Protein AF-K3YAF6-F1 (afdb_monomer_lite)

Sequence (164 aa):
MRQIWPTPATSTSVELHSVDRKKKRKVSEWAAFHQAYIDDWEDFHDNVDDNNELHTSSEYRQYQTWYQGATRHRLRAAWTEDDYADIHSSDDEDTVYDQSTRAGRQVEAGPILDRMGRTLQSSVRDIEHFRPRVTDPEMRSFLDRLSNRFRRAAARCGCRTATM

pLDDT: mean 71.47, std 14.65, range [27.44, 94.5]

Structure (mmCIF, N/CA/C/O backbone):
data_AF-K3YAF6-F1
#
_entry.id   AF-K3YAF6-F1
#
loop_
_atom_site.group_PDB
_atom_site.id
_atom_site.type_symbol
_atom_site.label_atom_id
_atom_site.label_alt_id
_atom_site.label_comp_id
_atom_site.label_asym_id
_atom_site.label_entity_id
_atom_site.label_seq_id
_atom_site.pdbx_PDB_ins_code
_atom_site.Cartn_x
_atom_site.Cartn_y
_atom_site.Cartn_z
_atom_site.occupancy
_atom_site.B_iso_or_equiv
_atom_site.auth_seq_id
_atom_site.auth_comp_id
_atom_site.auth_asym_id
_atom_site.auth_atom_id
_atom_site.pdbx_PDB_model_num
ATOM 1 N N . MET A 1 1 ? -20.923 -7.735 -5.131 1.00 49.31 1 MET A N 1
ATOM 2 C CA . MET A 1 1 ? -21.362 -6.516 -4.436 1.00 49.31 1 MET A CA 1
ATOM 3 C C . MET A 1 1 ? -20.251 -5.490 -4.543 1.00 49.31 1 MET A C 1
ATOM 5 O O . MET A 1 1 ? -19.118 -5.806 -4.228 1.00 49.31 1 MET A O 1
ATOM 9 N N . ARG A 1 2 ? -20.540 -4.258 -4.990 1.00 55.69 2 ARG A N 1
ATOM 10 C CA . ARG A 1 2 ? -19.514 -3.201 -5.030 1.00 55.69 2 ARG A CA 1
ATOM 11 C C . ARG A 1 2 ? -19.128 -2.822 -3.600 1.00 55.69 2 ARG A C 1
ATOM 13 O O . ARG A 1 2 ? -19.935 -2.201 -2.912 1.00 55.69 2 ARG A O 1
ATOM 20 N N . GLN A 1 3 ? -17.912 -3.160 -3.180 1.00 56.59 3 GLN A N 1
ATOM 21 C CA . GLN A 1 3 ? -17.372 -2.708 -1.899 1.00 56.59 3 GLN A CA 1
ATOM 22 C C . GLN A 1 3 ? -17.329 -1.170 -1.864 1.00 56.59 3 GLN A C 1
ATOM 24 O O . GLN A 1 3 ? -16.758 -0.531 -2.752 1.00 56.59 3 GLN A O 1
ATOM 29 N N . ILE A 1 4 ? -17.990 -0.574 -0.869 1.00 64.00 4 ILE A N 1
ATOM 30 C CA . ILE A 1 4 ? -18.102 0.880 -0.711 1.00 64.00 4 ILE A CA 1
ATOM 31 C C . ILE A 1 4 ? -16.860 1.386 0.032 1.00 64.00 4 ILE A C 1
ATOM 33 O O . ILE A 1 4 ? -16.494 0.844 1.073 1.00 64.00 4 ILE A O 1
ATOM 37 N N . TRP A 1 5 ? -16.223 2.431 -0.504 1.00 59.84 5 TRP A N 1
ATOM 38 C CA . TRP A 1 5 ? -15.025 3.052 0.068 1.00 59.84 5 TRP A CA 1
ATOM 39 C C . TRP A 1 5 ? -15.284 4.531 0.415 1.00 59.84 5 TRP A C 1
ATOM 41 O O . TRP A 1 5 ? -15.793 5.255 -0.444 1.00 59.84 5 TRP A O 1
ATOM 51 N N . PRO A 1 6 ? -14.896 5.023 1.611 1.00 62.41 6 PRO A N 1
ATOM 52 C CA . PRO A 1 6 ? -14.364 4.256 2.737 1.00 62.41 6 PRO A CA 1
ATOM 53 C C . PRO A 1 6 ? -15.420 3.291 3.283 1.00 62.41 6 PRO A C 1
ATOM 55 O O . PRO A 1 6 ? -16.615 3.584 3.228 1.00 62.41 6 PRO A O 1
ATOM 58 N N . THR A 1 7 ? -14.980 2.151 3.810 1.00 61.03 7 THR A N 1
ATOM 59 C CA . THR A 1 7 ? -15.876 1.257 4.542 1.00 61.03 7 THR A CA 1
ATOM 60 C C . THR A 1 7 ? -16.522 2.050 5.681 1.00 61.03 7 THR A C 1
ATOM 62 O O . THR A 1 7 ? -15.817 2.819 6.348 1.00 61.03 7 THR A O 1
ATOM 65 N N . PRO A 1 8 ? -17.841 1.913 5.906 1.00 69.19 8 PRO A N 1
ATOM 66 C CA . PRO A 1 8 ? -18.478 2.476 7.087 1.00 69.19 8 PRO A CA 1
ATOM 67 C C . PRO A 1 8 ? -17.683 2.078 8.331 1.00 69.19 8 PRO A C 1
ATOM 69 O O . PRO A 1 8 ? -17.214 0.945 8.434 1.00 69.19 8 PRO A O 1
ATOM 72 N N . ALA A 1 9 ? -17.478 3.023 9.246 1.00 62.06 9 ALA A N 1
ATOM 73 C CA . ALA A 1 9 ? -16.747 2.744 10.469 1.00 62.06 9 ALA A CA 1
ATOM 74 C C . ALA A 1 9 ? -17.574 1.785 11.332 1.00 62.06 9 ALA A C 1
ATOM 76 O O . ALA A 1 9 ? -18.532 2.202 11.981 1.00 62.06 9 ALA A O 1
ATOM 77 N N . THR A 1 10 ? -17.209 0.508 11.331 1.00 65.12 10 THR A N 1
ATOM 78 C CA . THR A 1 10 ? -17.752 -0.458 12.281 1.00 65.12 10 THR A CA 1
ATOM 79 C C . THR A 1 10 ? -17.092 -0.211 13.631 1.00 65.12 10 THR A C 1
ATOM 81 O O . THR A 1 10 ? -15.863 -0.131 13.722 1.00 65.12 10 THR A O 1
ATOM 84 N N . SER A 1 11 ? -17.896 -0.053 14.683 1.00 69.06 11 SER A N 1
ATOM 85 C CA . SER A 1 11 ? -17.371 0.032 16.045 1.00 69.06 11 SER A CA 1
ATOM 86 C C . SER A 1 11 ? -16.589 -1.243 16.347 1.00 69.06 11 SER A C 1
ATOM 88 O O . SER A 1 11 ? -17.146 -2.334 16.348 1.00 69.06 11 SER A O 1
ATOM 90 N N . THR A 1 12 ? -15.289 -1.123 16.609 1.00 70.31 12 THR A N 1
ATOM 91 C CA . THR A 1 12 ? -14.462 -2.264 17.034 1.00 70.31 12 THR A CA 1
ATOM 92 C C . THR A 1 12 ? -14.542 -2.490 18.543 1.00 70.31 12 THR A C 1
ATOM 94 O O . THR A 1 12 ? -13.698 -3.187 19.105 1.00 70.31 12 THR A O 1
ATOM 97 N N . SER A 1 13 ? -15.464 -1.799 19.225 1.00 74.62 13 SER A N 1
ATOM 98 C CA . SER A 1 13 ? -15.607 -1.790 20.684 1.00 74.62 13 SER A CA 1
ATOM 99 C C . SER A 1 13 ? -14.296 -1.480 21.418 1.00 74.62 13 SER A C 1
ATOM 101 O O . SER A 1 13 ? -14.101 -1.876 22.565 1.00 74.62 13 SER A O 1
ATOM 103 N N . VAL A 1 14 ? -13.388 -0.725 20.776 1.00 78.44 14 VAL A N 1
ATOM 104 C CA . VAL A 1 14 ? -12.048 -0.423 21.313 1.00 78.44 14 VAL A CA 1
ATOM 105 C C . VAL A 1 14 ? -12.118 0.302 22.660 1.00 78.44 14 VAL A C 1
ATOM 107 O O . VAL A 1 14 ? -11.232 0.165 23.501 1.00 78.44 14 VAL A O 1
ATOM 110 N N . GLU A 1 15 ? -13.207 1.031 22.899 1.00 79.81 15 GLU A N 1
ATOM 111 C CA . GLU A 1 15 ? -13.476 1.732 24.150 1.00 79.81 15 GLU A CA 1
ATOM 112 C C . GLU A 1 15 ? -13.579 0.780 25.354 1.00 79.81 15 GLU A C 1
ATOM 114 O O . GLU A 1 15 ? -13.205 1.181 26.461 1.00 79.81 15 GLU A O 1
ATOM 119 N N . LEU A 1 16 ? -13.962 -0.494 25.161 1.00 83.06 16 LEU A N 1
ATOM 120 C CA . LEU A 1 16 ? -13.957 -1.520 26.216 1.00 83.06 16 LEU A CA 1
ATOM 121 C C . LEU A 1 16 ? -12.565 -1.726 26.816 1.00 83.06 16 LEU A C 1
ATOM 123 O O . LEU A 1 16 ? -12.448 -1.927 28.025 1.00 83.06 16 LEU A O 1
ATOM 127 N N . HIS A 1 17 ? -11.497 -1.599 26.021 1.00 79.44 17 HIS A N 1
ATOM 128 C CA . HIS A 1 17 ? -10.124 -1.715 26.528 1.00 79.44 17 HIS A CA 1
ATOM 129 C C . HIS A 1 17 ? -9.768 -0.613 27.532 1.00 79.44 17 HIS A C 1
ATOM 131 O O . HIS A 1 17 ? -8.820 -0.759 28.304 1.00 79.44 17 HIS A O 1
ATOM 137 N N . SER A 1 18 ? -10.526 0.486 27.545 1.00 82.69 18 SER A N 1
ATOM 138 C CA . SER A 1 18 ? -10.343 1.588 28.490 1.00 82.69 18 SER A CA 1
ATOM 139 C C . SER A 1 18 ? -11.192 1.452 29.765 1.00 82.69 18 SER A C 1
ATOM 141 O O . SER A 1 18 ? -11.021 2.234 30.709 1.00 82.69 18 SER A O 1
ATOM 143 N N . VAL A 1 19 ? -12.098 0.466 29.832 1.00 87.75 19 VAL A N 1
ATOM 144 C CA . VAL A 1 19 ? -12.998 0.259 30.972 1.00 87.75 19 VAL A CA 1
ATOM 145 C C . VAL A 1 19 ? -12.249 -0.401 32.129 1.00 87.75 19 VAL A C 1
ATOM 147 O O . VAL A 1 19 ? -11.921 -1.582 32.114 1.00 87.75 19 VAL A O 1
ATOM 150 N N . ASP A 1 20 ? -12.026 0.373 33.190 1.00 85.38 20 ASP A N 1
ATOM 151 C CA . ASP A 1 20 ? -11.401 -0.095 34.428 1.00 85.38 20 ASP A CA 1
ATOM 152 C C . ASP A 1 20 ? -12.404 -0.041 35.589 1.00 85.38 20 ASP A C 1
ATOM 154 O O . ASP A 1 20 ? -12.851 1.036 36.008 1.00 85.38 20 ASP A O 1
ATOM 158 N N . ARG A 1 21 ? -12.712 -1.213 36.160 1.00 83.81 21 ARG A N 1
ATOM 159 C CA . ARG A 1 21 ? -13.613 -1.362 37.314 1.00 83.81 21 ARG A CA 1
ATOM 160 C C . ARG A 1 21 ? -13.188 -0.519 38.518 1.00 83.81 21 ARG A C 1
ATOM 162 O O . ARG A 1 21 ? -14.041 0.028 39.212 1.00 83.81 21 ARG A O 1
ATOM 169 N N . LYS A 1 22 ? -11.882 -0.358 38.758 1.00 84.38 22 LYS A N 1
ATOM 170 C CA . LYS A 1 22 ? -11.357 0.433 39.886 1.00 84.38 22 LYS A CA 1
ATOM 171 C C . LYS A 1 22 ? -11.577 1.932 39.689 1.00 8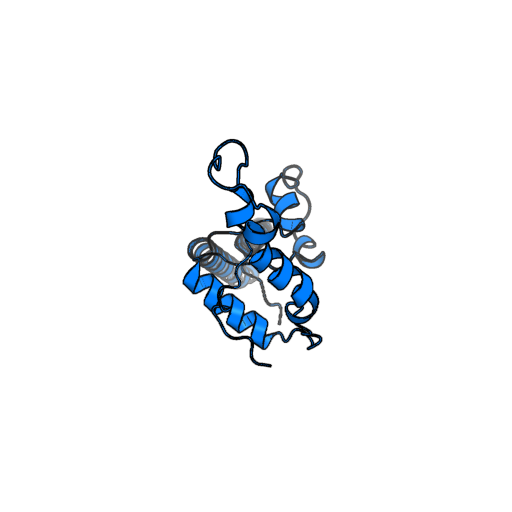4.38 22 LYS A C 1
ATOM 173 O O . LYS A 1 22 ? -11.741 2.655 40.677 1.00 84.38 22 LYS A O 1
ATOM 178 N N . LYS A 1 23 ? -11.585 2.392 38.433 1.00 86.62 23 LYS A N 1
ATOM 179 C CA . LYS A 1 23 ? -11.816 3.796 38.056 1.00 86.62 23 LYS A CA 1
ATOM 180 C C . LYS A 1 23 ? -13.306 4.118 37.919 1.00 86.62 23 LYS A C 1
ATOM 182 O O . LYS A 1 23 ? -13.718 5.238 38.210 1.00 86.62 23 LYS A O 1
ATOM 187 N N . LYS A 1 24 ? -14.140 3.143 37.551 1.00 83.94 24 LYS A N 1
ATOM 188 C CA . LYS A 1 24 ? -15.594 3.293 37.352 1.00 83.94 24 LYS A CA 1
ATOM 189 C C . LYS A 1 24 ? -16.399 2.864 38.587 1.00 83.94 24 LYS A C 1
ATOM 191 O O . LYS A 1 24 ? -17.319 2.061 38.507 1.00 83.94 24 LYS A O 1
ATOM 196 N N . ARG A 1 25 ? -16.097 3.470 39.742 1.00 83.75 25 ARG A N 1
ATOM 197 C CA . ARG A 1 25 ? -16.705 3.129 41.050 1.00 83.75 25 ARG A CA 1
ATOM 198 C C . ARG A 1 25 ? -18.221 3.350 41.156 1.00 83.75 25 ARG A C 1
ATOM 200 O O . ARG A 1 25 ? -18.830 2.849 42.089 1.00 83.75 25 ARG A O 1
ATOM 207 N N . LYS A 1 26 ? -18.817 4.124 40.242 1.00 88.94 26 LYS A N 1
ATOM 208 C CA . LYS A 1 26 ? -20.265 4.404 40.212 1.00 88.94 26 LYS A CA 1
ATOM 209 C C . LYS A 1 26 ? -21.079 3.334 39.474 1.00 88.94 26 LYS A C 1
ATOM 211 O O . LYS A 1 26 ? -22.300 3.391 39.511 1.00 88.94 26 LYS A O 1
ATOM 216 N N . VAL A 1 27 ? -20.421 2.396 38.793 1.00 86.06 27 VAL A N 1
ATOM 217 C CA . VAL A 1 27 ? -21.093 1.290 38.107 1.00 86.06 27 VAL A CA 1
ATOM 218 C C . VAL A 1 27 ? -21.251 0.143 39.101 1.00 86.06 27 VAL A C 1
ATOM 220 O O . VAL A 1 27 ? -20.271 -0.505 39.470 1.00 86.06 27 VAL A O 1
ATOM 223 N N . SER A 1 28 ? -22.481 -0.073 39.561 1.00 85.12 28 SER A N 1
ATOM 224 C CA . SER A 1 28 ? -22.851 -1.216 40.402 1.00 85.12 28 SER A CA 1
ATOM 225 C C . SER A 1 28 ? -23.314 -2.403 39.557 1.00 85.12 28 SER A C 1
ATOM 227 O O . SER A 1 28 ? -22.867 -3.525 39.775 1.00 85.12 28 SER A O 1
ATOM 229 N N . GLU A 1 29 ? -24.131 -2.134 38.537 1.00 91.31 29 GLU A N 1
ATOM 230 C CA . GLU A 1 29 ? -24.709 -3.141 37.643 1.00 91.31 29 GLU A CA 1
ATOM 231 C C . GLU A 1 29 ? -23.864 -3.304 36.378 1.00 91.31 29 GLU A C 1
ATOM 233 O O . GLU A 1 29 ? -24.090 -2.675 35.344 1.00 91.31 29 GLU A O 1
ATOM 238 N N . TRP A 1 30 ? -22.842 -4.154 36.474 1.00 89.19 30 TRP A N 1
ATOM 239 C CA . TRP A 1 30 ? -21.903 -4.400 35.376 1.00 89.19 30 TRP A CA 1
ATOM 240 C C . TRP A 1 30 ? -22.498 -5.187 34.211 1.00 89.19 30 TRP A C 1
ATOM 242 O O . TRP A 1 30 ? -21.992 -5.050 33.101 1.00 89.19 30 TRP A O 1
ATOM 252 N N . ALA A 1 31 ? -23.525 -6.002 34.460 1.00 88.56 31 ALA A N 1
ATOM 253 C CA . ALA A 1 31 ? -24.235 -6.717 33.404 1.00 88.56 31 ALA A CA 1
ATOM 254 C C . ALA A 1 31 ? -24.958 -5.712 32.499 1.00 88.56 31 ALA A C 1
ATOM 256 O O . ALA A 1 31 ? -24.641 -5.613 31.321 1.00 88.56 31 ALA A O 1
ATOM 257 N N . ALA A 1 32 ? -25.795 -4.852 33.090 1.00 91.00 32 ALA A N 1
ATOM 258 C CA . ALA A 1 32 ? -26.481 -3.786 32.364 1.00 91.00 32 ALA A CA 1
ATOM 259 C C . ALA A 1 32 ? -25.507 -2.808 31.680 1.00 91.00 32 ALA A C 1
ATOM 261 O O . ALA A 1 32 ? -25.752 -2.380 30.559 1.00 91.00 32 ALA A O 1
ATOM 262 N N . PHE A 1 33 ? -24.378 -2.481 32.325 1.00 91.25 33 PHE A N 1
ATOM 263 C CA . PHE A 1 33 ? -23.354 -1.609 31.736 1.00 91.25 33 PHE A CA 1
ATOM 264 C C . PHE A 1 33 ? -22.735 -2.182 30.453 1.00 91.25 33 PHE A C 1
ATOM 266 O O . PHE A 1 33 ? -22.390 -1.415 29.558 1.00 91.25 33 PHE A O 1
ATOM 273 N N . HIS A 1 34 ? -22.571 -3.505 30.370 1.00 91.81 34 HIS A N 1
ATOM 274 C CA . HIS A 1 34 ? -21.987 -4.159 29.200 1.00 91.81 34 HIS A CA 1
ATOM 275 C C . HIS A 1 34 ? -23.023 -4.720 28.225 1.00 91.81 34 HIS A C 1
ATOM 277 O O . HIS A 1 34 ? -22.614 -5.226 27.187 1.00 91.81 34 HIS A O 1
ATOM 283 N N . GLN A 1 35 ? -24.321 -4.625 28.530 1.00 90.81 35 GLN A N 1
ATOM 284 C CA . GLN A 1 35 ? -25.369 -5.316 27.779 1.00 90.81 35 GLN A CA 1
ATOM 285 C C . GLN A 1 35 ? -25.330 -4.983 26.287 1.00 90.81 35 GLN A C 1
ATOM 287 O O . GLN A 1 35 ? -25.279 -5.899 25.488 1.00 90.81 35 GLN A O 1
ATOM 292 N N . ALA A 1 36 ? -25.189 -3.708 25.918 1.00 86.06 36 ALA A N 1
ATOM 293 C CA . ALA A 1 36 ? -25.085 -3.313 24.511 1.00 86.06 36 ALA A CA 1
ATOM 294 C C . ALA A 1 36 ? -23.905 -3.980 23.771 1.00 86.06 36 ALA A C 1
ATOM 296 O O . ALA A 1 36 ? -24.033 -4.334 22.611 1.00 86.06 36 ALA A O 1
ATOM 297 N N . TYR A 1 37 ? -22.767 -4.201 24.440 1.00 85.69 37 TYR A N 1
ATOM 298 C CA . TYR A 1 37 ? -21.627 -4.902 23.834 1.00 85.69 37 TYR A CA 1
ATOM 299 C C . TYR A 1 37 ? -21.825 -6.419 23.772 1.00 85.69 37 TYR A C 1
ATOM 301 O O . TYR A 1 37 ? -21.198 -7.080 22.951 1.00 85.69 37 TYR A O 1
ATOM 309 N N . ILE A 1 38 ? -22.622 -6.970 24.692 1.00 87.06 38 ILE A N 1
ATOM 310 C CA . ILE A 1 38 ? -23.009 -8.382 24.685 1.00 87.06 38 ILE A CA 1
ATOM 311 C C . ILE A 1 38 ? -23.993 -8.614 23.542 1.00 87.06 38 ILE A C 1
ATOM 313 O O . ILE A 1 38 ? -23.775 -9.540 22.776 1.00 87.06 38 ILE A O 1
ATOM 317 N N . ASP A 1 39 ? -24.983 -7.738 23.380 1.00 86.75 39 ASP A N 1
ATOM 318 C CA . ASP A 1 39 ? -25.939 -7.768 22.272 1.00 86.75 39 ASP A CA 1
ATOM 319 C C . ASP A 1 39 ? -25.185 -7.674 20.926 1.00 86.75 39 ASP A C 1
ATOM 321 O O . ASP A 1 39 ? -25.314 -8.561 20.089 1.00 86.75 39 ASP A O 1
ATOM 325 N N . ASP A 1 40 ? -24.266 -6.706 20.777 1.00 80.19 40 ASP A N 1
ATOM 326 C CA . ASP A 1 40 ? -23.402 -6.580 19.586 1.00 80.19 40 ASP A CA 1
ATOM 327 C C . ASP A 1 40 ? -22.535 -7.837 19.323 1.00 80.19 40 ASP A C 1
ATOM 329 O O . ASP A 1 40 ? -22.195 -8.145 18.177 1.00 80.19 40 ASP A O 1
ATOM 333 N N . TRP A 1 41 ? -22.120 -8.547 20.381 1.00 81.81 41 TRP A N 1
ATOM 334 C CA . TRP A 1 41 ? -21.336 -9.784 20.282 1.00 81.81 41 TRP A CA 1
ATOM 335 C C . TRP A 1 41 ? -22.203 -10.998 19.939 1.00 81.81 41 TRP A C 1
ATOM 337 O O . TRP A 1 41 ? -21.762 -11.882 19.209 1.00 81.81 41 TRP A O 1
ATOM 347 N N . GLU A 1 42 ? -23.420 -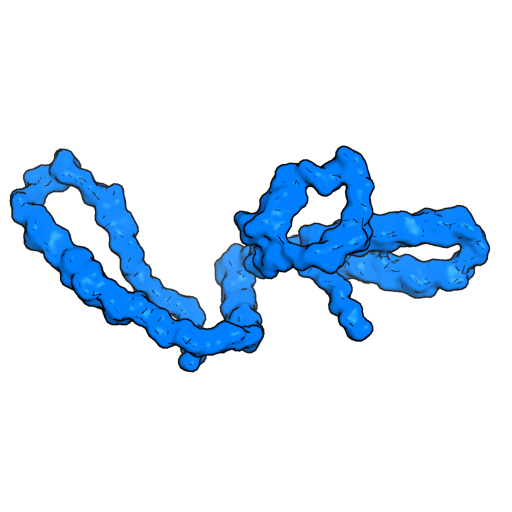11.076 20.464 1.00 83.88 42 GLU A N 1
ATOM 348 C CA . GLU A 1 42 ? -24.377 -12.130 20.121 1.00 83.88 42 GLU A CA 1
ATOM 349 C C . GLU A 1 42 ? -24.822 -11.996 18.657 1.00 83.88 42 GLU A C 1
ATOM 351 O O . GLU A 1 42 ? -24.884 -12.999 17.942 1.00 83.88 42 GLU A O 1
ATOM 356 N N . ASP A 1 43 ? -24.945 -10.759 18.174 1.00 77.75 43 ASP A N 1
ATOM 357 C CA . ASP A 1 43 ? -25.188 -10.418 16.770 1.00 77.75 43 ASP A CA 1
ATOM 358 C C . ASP A 1 43 ? -23.910 -10.507 15.903 1.00 77.75 43 ASP A C 1
ATOM 360 O O . ASP A 1 43 ? -23.916 -10.179 14.716 1.00 77.75 43 ASP A O 1
ATOM 364 N N . PHE A 1 44 ? -22.778 -10.987 16.443 1.00 68.31 44 PHE A N 1
ATOM 365 C CA . PHE A 1 44 ? -21.518 -11.096 15.694 1.00 68.31 44 PHE A CA 1
ATOM 366 C C . PHE A 1 44 ? -21.636 -11.987 14.452 1.00 68.31 44 PHE A C 1
ATOM 368 O O . PHE A 1 44 ? -20.936 -11.752 13.469 1.00 68.31 44 PHE A O 1
ATOM 375 N N . HIS A 1 45 ? -22.531 -12.978 14.464 1.00 61.03 45 HIS A N 1
ATOM 376 C CA . HIS A 1 45 ? -22.809 -13.795 13.283 1.00 61.03 45 HIS A CA 1
ATOM 377 C C . HIS A 1 45 ? -23.363 -12.975 12.106 1.00 61.03 45 HIS A C 1
ATOM 379 O O . HIS A 1 45 ? -23.050 -13.309 10.966 1.00 61.03 45 HIS A O 1
ATOM 385 N N . ASP A 1 46 ? -24.066 -11.869 12.372 1.00 60.31 46 ASP A N 1
ATOM 386 C CA . ASP A 1 46 ? -24.540 -10.918 11.358 1.00 60.31 46 ASP A CA 1
ATOM 387 C C . ASP A 1 46 ? -23.464 -9.879 10.976 1.00 60.31 46 ASP A C 1
ATOM 389 O O . ASP A 1 46 ? -23.565 -9.216 9.943 1.00 60.31 46 ASP A O 1
ATOM 393 N N . ASN A 1 47 ? -22.400 -9.755 11.781 1.00 56.66 47 ASN A N 1
ATOM 394 C CA . ASN A 1 47 ? -21.215 -8.941 11.486 1.00 56.66 47 ASN A CA 1
ATOM 395 C C . ASN A 1 47 ? -20.154 -9.686 10.658 1.00 56.66 47 ASN A C 1
ATOM 397 O O . ASN A 1 47 ? -19.125 -9.101 10.298 1.00 56.66 47 ASN A O 1
ATOM 401 N N . VAL A 1 48 ? -20.371 -10.969 10.356 1.00 54.88 48 VAL A N 1
ATOM 402 C CA . VAL A 1 48 ? -19.550 -11.694 9.389 1.00 54.88 48 VAL A CA 1
ATOM 403 C C . VAL A 1 48 ? -20.001 -11.259 8.001 1.00 54.88 48 VAL A C 1
ATOM 405 O O . VAL A 1 48 ? -21.081 -11.621 7.545 1.00 54.88 48 VAL A O 1
ATOM 408 N N . ASP A 1 49 ? -19.174 -10.458 7.327 1.00 56.25 49 ASP A N 1
ATOM 409 C CA . ASP A 1 49 ? -19.360 -10.201 5.902 1.00 56.25 49 ASP A CA 1
ATOM 410 C C . ASP A 1 49 ? -19.239 -11.549 5.181 1.00 56.25 49 ASP A C 1
ATOM 412 O O . ASP A 1 49 ? -18.140 -12.095 5.044 1.00 56.25 49 ASP A O 1
ATOM 416 N N . ASP A 1 50 ? -20.379 -12.100 4.758 1.00 52.06 50 ASP A N 1
ATOM 417 C CA . ASP A 1 50 ? -20.523 -13.359 4.016 1.00 52.06 50 ASP A CA 1
ATOM 418 C C . ASP A 1 50 ? -20.044 -13.169 2.560 1.00 52.06 50 ASP A C 1
ATOM 420 O O . ASP A 1 50 ? -20.646 -13.606 1.574 1.00 52.06 50 ASP A O 1
ATOM 424 N N . ASN A 1 51 ? -18.946 -12.429 2.407 1.00 55.16 51 ASN A N 1
ATOM 425 C CA . ASN A 1 51 ? -18.348 -12.059 1.146 1.00 55.16 51 ASN A CA 1
ATOM 426 C C . ASN A 1 51 ? -17.508 -13.224 0.636 1.00 55.16 51 ASN A C 1
ATOM 428 O O . ASN A 1 51 ? -16.278 -13.217 0.630 1.00 55.16 51 ASN A O 1
ATOM 432 N N . ASN A 1 52 ? -18.229 -14.250 0.203 1.00 52.00 52 ASN A N 1
ATOM 433 C CA . ASN A 1 52 ? -17.700 -15.386 -0.532 1.00 52.00 52 ASN A CA 1
ATOM 434 C C . ASN A 1 52 ? -17.499 -15.047 -2.021 1.00 52.00 52 ASN A C 1
ATOM 436 O O . ASN A 1 52 ? -17.249 -15.939 -2.838 1.00 52.00 52 ASN A O 1
ATOM 440 N N . GLU A 1 53 ? -17.654 -13.774 -2.410 1.00 55.19 53 GLU A N 1
ATOM 441 C CA . GLU A 1 53 ? -17.356 -13.352 -3.766 1.00 55.19 53 GLU A CA 1
ATOM 442 C C . GLU A 1 53 ? -15.851 -13.437 -4.010 1.00 55.19 53 GLU A C 1
ATOM 444 O O . GLU A 1 53 ? -15.012 -13.042 -3.198 1.00 55.19 53 GLU A O 1
ATOM 449 N N . LEU A 1 54 ? -15.500 -13.982 -5.172 1.00 49.31 54 LEU A N 1
ATOM 450 C CA . LEU A 1 54 ? -14.116 -14.067 -5.597 1.00 49.31 54 LEU A CA 1
ATOM 451 C C . LEU A 1 54 ? -13.529 -12.660 -5.653 1.00 49.31 54 LEU A C 1
ATOM 453 O O . LEU A 1 54 ? -14.007 -11.814 -6.405 1.00 49.31 54 LEU A O 1
ATOM 457 N N . HIS A 1 55 ? -12.455 -12.450 -4.899 1.00 55.84 55 HIS A N 1
ATOM 458 C CA . HIS A 1 55 ? -11.665 -11.231 -4.943 1.00 55.84 55 HIS A CA 1
ATOM 459 C C . HIS A 1 55 ? -11.357 -10.835 -6.396 1.00 55.84 55 HIS A C 1
ATOM 461 O O . HIS A 1 55 ? -10.561 -11.491 -7.076 1.00 55.84 55 HIS A O 1
ATOM 467 N N . THR A 1 56 ? -11.980 -9.762 -6.893 1.00 60.94 56 THR A N 1
ATOM 468 C CA . THR A 1 56 ? -11.742 -9.307 -8.264 1.00 60.94 56 THR A CA 1
ATOM 469 C C . THR A 1 56 ? -10.572 -8.329 -8.310 1.00 60.94 56 THR A C 1
ATOM 471 O O . THR A 1 56 ? -10.464 -7.388 -7.518 1.00 60.94 56 THR A O 1
ATOM 474 N N . SER A 1 57 ? -9.691 -8.485 -9.306 1.00 63.94 57 SER A N 1
ATOM 475 C CA . SER A 1 57 ? -8.565 -7.559 -9.494 1.00 63.94 57 SER A CA 1
ATOM 476 C C . SER A 1 57 ? -9.013 -6.104 -9.721 1.00 63.94 57 SER A C 1
ATOM 478 O O . SER A 1 57 ? -8.216 -5.189 -9.530 1.00 63.94 57 SER A O 1
ATOM 480 N N . SER A 1 58 ? -10.261 -5.860 -10.137 1.00 71.12 58 SER A N 1
ATOM 481 C CA . SER A 1 58 ? -10.830 -4.517 -10.311 1.00 71.12 58 SER A CA 1
ATOM 482 C C . SER A 1 58 ? -11.150 -3.813 -8.995 1.00 71.12 58 SER A C 1
ATOM 484 O O . SER A 1 58 ? -10.835 -2.632 -8.856 1.00 71.12 58 SER A O 1
ATOM 486 N N . GLU A 1 59 ? -11.748 -4.512 -8.031 1.00 68.06 59 GLU A N 1
ATOM 487 C CA . GLU A 1 59 ? -12.121 -3.931 -6.734 1.00 68.06 59 GLU A CA 1
ATOM 488 C C . GLU A 1 59 ? -10.882 -3.661 -5.886 1.00 68.06 59 GLU A C 1
ATOM 490 O O . GLU A 1 59 ? -10.745 -2.584 -5.305 1.00 68.06 59 GLU A O 1
ATOM 495 N N . TYR A 1 60 ? -9.905 -4.569 -5.942 1.00 68.50 60 TYR A N 1
ATOM 496 C CA . TYR A 1 60 ? -8.596 -4.364 -5.329 1.00 68.50 60 TYR A CA 1
ATOM 497 C C . TYR A 1 60 ? -7.875 -3.120 -5.858 1.00 68.50 60 TYR A C 1
ATOM 499 O O . TYR A 1 60 ? -7.289 -2.356 -5.091 1.00 68.50 60 TYR A O 1
ATOM 507 N N . ARG A 1 61 ? -7.936 -2.872 -7.173 1.00 71.50 61 ARG A N 1
ATOM 508 C CA . ARG A 1 61 ? -7.345 -1.667 -7.778 1.00 71.50 61 ARG A CA 1
ATOM 509 C C . ARG A 1 61 ? -8.042 -0.392 -7.304 1.00 71.50 61 ARG A C 1
ATOM 511 O O . ARG A 1 61 ? -7.354 0.581 -7.009 1.00 71.50 61 ARG A O 1
ATOM 518 N N . GLN A 1 62 ? -9.373 -0.396 -7.192 1.00 76.06 62 GLN A N 1
ATOM 519 C CA . GLN A 1 62 ? -10.125 0.752 -6.666 1.00 76.06 62 GLN A CA 1
ATOM 520 C C . GLN A 1 62 ? -9.771 1.034 -5.203 1.00 76.06 62 GLN A C 1
ATOM 522 O O . GLN A 1 62 ? -9.494 2.182 -4.849 1.00 76.06 62 GLN A O 1
ATOM 527 N N . TYR A 1 63 ? -9.686 -0.015 -4.383 1.00 73.12 63 TYR A N 1
ATOM 528 C CA . TYR A 1 63 ? -9.217 0.083 -3.005 1.00 73.12 63 TYR A CA 1
ATOM 529 C C . TYR A 1 63 ? -7.810 0.675 -2.920 1.00 73.12 63 TYR A C 1
ATOM 531 O O . TYR A 1 63 ? -7.582 1.610 -2.157 1.00 73.12 63 TYR A O 1
ATOM 539 N N . GLN A 1 64 ? -6.868 0.186 -3.734 1.00 70.69 64 GLN A N 1
ATOM 540 C CA . GLN A 1 64 ? -5.508 0.719 -3.759 1.00 70.69 64 GLN A CA 1
ATOM 541 C C . GLN A 1 64 ? -5.478 2.210 -4.113 1.00 70.69 64 GLN A C 1
ATOM 543 O O . GLN A 1 64 ? -4.736 2.957 -3.477 1.00 70.69 64 GLN A O 1
ATOM 548 N N . THR A 1 65 ? -6.276 2.662 -5.087 1.00 76.06 65 THR A N 1
ATOM 549 C CA . THR A 1 65 ? -6.363 4.088 -5.447 1.00 76.06 65 THR A CA 1
ATOM 550 C C . THR A 1 65 ? -6.869 4.935 -4.280 1.00 76.06 65 THR A C 1
ATOM 552 O O . THR A 1 65 ? -6.260 5.958 -3.959 1.00 76.06 65 THR A O 1
ATOM 555 N N . TRP A 1 66 ? -7.940 4.500 -3.610 1.00 82.38 66 TRP A N 1
ATOM 556 C CA . TRP A 1 66 ? -8.455 5.182 -2.423 1.00 82.38 66 TRP A CA 1
ATOM 557 C C . TRP A 1 66 ? -7.431 5.186 -1.277 1.00 82.38 66 TRP A C 1
ATOM 559 O O . TRP A 1 66 ? -7.117 6.248 -0.741 1.00 82.38 66 TRP A O 1
ATOM 569 N N . TYR A 1 67 ? -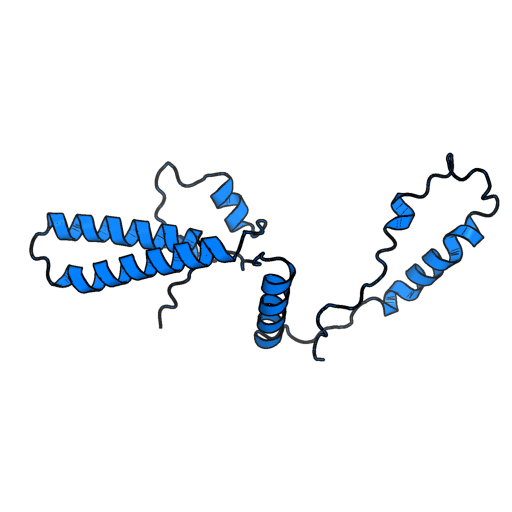6.860 4.025 -0.942 1.00 74.69 67 TYR A N 1
ATOM 570 C CA . TYR A 1 67 ? -5.916 3.853 0.164 1.00 74.69 67 TYR A CA 1
ATOM 571 C C . TYR A 1 67 ? -4.676 4.731 -0.016 1.00 74.69 67 TYR A C 1
ATOM 573 O O . TYR A 1 67 ? -4.265 5.424 0.917 1.00 74.69 67 TYR A O 1
ATOM 581 N N . GLN A 1 68 ? -4.120 4.767 -1.230 1.00 72.94 68 GLN A N 1
ATOM 582 C CA . GLN A 1 68 ? -2.990 5.631 -1.570 1.00 72.94 68 GLN A CA 1
ATOM 583 C C . GLN A 1 68 ? -3.340 7.114 -1.438 1.00 72.94 68 GLN A C 1
ATOM 585 O O . GLN A 1 68 ? -2.536 7.879 -0.908 1.00 72.94 68 GLN A O 1
ATOM 590 N N . GLY A 1 69 ? -4.530 7.531 -1.876 1.00 74.38 69 GLY A N 1
ATOM 591 C CA . GLY A 1 69 ? -4.980 8.917 -1.735 1.00 74.38 69 GLY A CA 1
ATOM 592 C C . GLY A 1 69 ? -5.182 9.331 -0.275 1.00 74.38 69 GLY A C 1
ATOM 593 O O . GLY A 1 69 ? -4.724 10.398 0.132 1.00 74.38 69 GLY A O 1
ATOM 594 N N . ALA A 1 70 ? -5.824 8.471 0.519 1.00 78.44 70 ALA A N 1
ATOM 595 C CA . ALA A 1 70 ? -6.184 8.750 1.906 1.00 78.44 70 ALA A CA 1
ATOM 596 C C . ALA A 1 70 ? -4.979 8.714 2.855 1.00 78.44 70 ALA A C 1
ATOM 598 O O . ALA A 1 70 ? -4.861 9.549 3.748 1.00 78.44 70 ALA A O 1
ATOM 599 N N . THR A 1 71 ? -4.071 7.756 2.661 1.00 73.69 71 THR A N 1
ATOM 600 C CA . THR A 1 71 ? -2.965 7.517 3.598 1.00 73.69 71 THR A CA 1
ATOM 601 C C . THR A 1 71 ? -1.623 8.011 3.079 1.00 73.69 71 THR A C 1
ATOM 603 O O . THR A 1 71 ? -0.699 8.158 3.870 1.00 73.69 71 THR A O 1
ATOM 606 N N . ARG A 1 72 ? -1.481 8.252 1.767 1.00 69.62 72 ARG A N 1
ATOM 607 C CA . ARG A 1 72 ? -0.184 8.408 1.073 1.00 69.62 72 ARG A CA 1
ATOM 608 C C . ARG A 1 72 ? 0.741 7.188 1.192 1.00 69.62 72 ARG A C 1
ATOM 610 O O . ARG A 1 72 ? 1.926 7.284 0.869 1.00 69.62 72 ARG A O 1
ATOM 617 N N . HIS A 1 73 ? 0.209 6.043 1.612 1.00 64.44 73 HIS A N 1
ATOM 618 C CA . HIS A 1 73 ? 0.927 4.779 1.711 1.00 64.44 73 HIS A CA 1
ATOM 619 C C . HIS A 1 73 ? 0.462 3.803 0.631 1.00 64.44 73 HIS A C 1
ATOM 621 O O . HIS A 1 73 ? -0.644 3.910 0.100 1.00 64.44 73 HIS A O 1
ATOM 627 N N . ARG A 1 74 ? 1.314 2.833 0.293 1.00 64.19 74 ARG A N 1
ATOM 628 C CA . ARG A 1 74 ? 0.989 1.779 -0.674 1.00 64.19 74 ARG A CA 1
ATOM 629 C C . ARG A 1 74 ? 1.099 0.410 -0.020 1.00 64.19 74 ARG A C 1
ATOM 631 O O . ARG A 1 74 ? 2.106 0.106 0.611 1.00 64.19 74 ARG A O 1
ATOM 638 N N . LEU A 1 75 ? 0.087 -0.425 -0.235 1.00 62.69 75 LEU A N 1
ATOM 639 C CA . LEU A 1 75 ? 0.169 -1.852 0.058 1.00 62.69 75 LEU A CA 1
ATOM 640 C C . LEU A 1 75 ? 0.960 -2.529 -1.062 1.00 62.69 75 LEU A C 1
ATOM 642 O O . LEU A 1 75 ? 0.615 -2.392 -2.239 1.00 62.69 75 LEU A O 1
ATOM 646 N N . ARG A 1 76 ? 2.042 -3.227 -0.714 1.00 60.19 76 ARG A N 1
ATOM 647 C CA . ARG A 1 76 ? 2.745 -4.098 -1.658 1.00 60.19 76 ARG A CA 1
ATOM 648 C C . ARG A 1 76 ? 2.144 -5.494 -1.617 1.00 60.19 76 ARG A C 1
ATOM 650 O O . ARG A 1 76 ? 1.849 -6.009 -0.545 1.00 60.19 76 ARG A O 1
ATOM 657 N N . ALA A 1 77 ? 2.017 -6.105 -2.791 1.00 56.97 77 ALA A N 1
ATOM 658 C CA . ALA A 1 77 ? 1.908 -7.553 -2.866 1.00 56.97 77 ALA A CA 1
ATOM 659 C C . ALA A 1 77 ? 3.217 -8.177 -2.356 1.00 56.97 77 ALA A C 1
ATOM 661 O O . ALA A 1 77 ? 4.286 -7.572 -2.504 1.00 56.97 77 ALA A O 1
ATOM 662 N N . ALA A 1 78 ? 3.122 -9.367 -1.761 1.00 53.97 78 ALA A N 1
ATOM 663 C CA . ALA A 1 78 ? 4.300 -10.159 -1.437 1.00 53.97 78 ALA A CA 1
ATOM 664 C C . ALA A 1 78 ? 5.135 -10.365 -2.706 1.00 53.97 78 ALA A C 1
ATOM 666 O O . ALA A 1 78 ? 4.585 -10.540 -3.797 1.00 53.97 78 ALA A O 1
ATOM 667 N N . TRP A 1 79 ? 6.452 -10.301 -2.557 1.00 51.72 79 TRP A N 1
ATOM 668 C CA . TRP A 1 79 ? 7.353 -10.631 -3.650 1.00 51.72 79 TRP A CA 1
ATOM 669 C C . TRP A 1 79 ? 7.286 -12.134 -3.913 1.00 51.72 79 TRP A C 1
ATOM 671 O O . TRP A 1 79 ? 7.281 -12.942 -2.984 1.00 51.72 79 TRP A O 1
ATOM 681 N N . THR A 1 80 ? 7.210 -12.488 -5.186 1.00 59.16 80 THR A N 1
ATOM 682 C CA . THR A 1 80 ? 7.275 -13.859 -5.688 1.00 59.16 80 THR A CA 1
ATOM 683 C C . THR A 1 80 ? 8.730 -14.304 -5.836 1.00 59.16 80 THR A C 1
ATOM 685 O O . THR A 1 80 ? 9.647 -13.486 -5.798 1.00 59.16 80 THR A O 1
ATOM 688 N N . GLU A 1 81 ? 8.963 -15.606 -5.989 1.00 58.78 81 GLU A N 1
ATOM 689 C CA . GLU A 1 81 ? 10.313 -16.156 -6.182 1.00 58.78 81 GLU A CA 1
ATOM 690 C C . GLU A 1 81 ? 10.991 -15.583 -7.442 1.00 58.78 81 GLU A C 1
ATOM 692 O O . GLU A 1 81 ? 12.171 -15.232 -7.407 1.00 58.78 81 GLU A O 1
ATOM 697 N N . ASP A 1 82 ? 10.208 -15.338 -8.498 1.00 59.94 82 ASP A N 1
ATOM 698 C CA . ASP A 1 82 ? 10.654 -14.672 -9.727 1.00 59.94 82 ASP A CA 1
ATOM 699 C C . ASP A 1 82 ? 11.144 -13.234 -9.478 1.00 59.94 82 ASP A C 1
ATOM 701 O O . ASP A 1 82 ? 12.098 -12.788 -10.113 1.00 59.94 82 ASP A O 1
ATOM 705 N N . ASP A 1 83 ? 10.557 -12.515 -8.510 1.00 56.94 83 ASP A N 1
ATOM 706 C CA . ASP A 1 83 ? 10.985 -11.153 -8.155 1.00 56.94 83 ASP A CA 1
ATOM 707 C C . ASP A 1 83 ? 12.393 -11.134 -7.512 1.00 56.94 83 ASP A C 1
ATOM 709 O O . ASP A 1 83 ? 13.050 -10.089 -7.483 1.00 56.94 83 ASP A O 1
ATOM 713 N N . TYR A 1 84 ? 12.879 -12.283 -7.021 1.00 53.81 84 TYR A N 1
ATOM 714 C CA . TYR A 1 84 ? 14.232 -12.453 -6.479 1.00 53.81 84 TYR A CA 1
ATOM 715 C C . TYR A 1 84 ? 15.196 -13.175 -7.427 1.00 53.81 84 TYR A C 1
ATOM 717 O O . TYR A 1 84 ? 16.402 -13.120 -7.187 1.00 53.81 84 TYR A O 1
ATOM 725 N N . ALA A 1 85 ? 14.715 -13.814 -8.498 1.00 62.22 85 ALA A N 1
ATOM 726 C CA . ALA A 1 85 ? 15.541 -14.645 -9.377 1.00 62.22 85 ALA A CA 1
ATOM 727 C C . ALA A 1 85 ? 16.729 -13.877 -9.996 1.00 62.22 85 ALA A C 1
ATOM 729 O O . ALA A 1 85 ? 17.845 -14.396 -10.065 1.00 62.22 85 ALA A O 1
ATOM 730 N N . ASP A 1 86 ? 16.519 -12.605 -10.352 1.00 55.34 86 ASP A N 1
ATOM 731 C CA . ASP A 1 86 ? 17.548 -11.719 -10.925 1.00 55.34 86 ASP A CA 1
ATOM 732 C C . ASP A 1 86 ? 18.409 -11.002 -9.861 1.00 55.34 86 ASP A C 1
ATOM 734 O O . ASP A 1 86 ? 19.415 -10.331 -10.154 1.00 55.34 86 ASP A O 1
ATOM 738 N N . ILE A 1 87 ? 18.035 -11.132 -8.587 1.00 55.31 87 ILE A N 1
ATOM 739 C CA . ILE A 1 87 ? 18.771 -10.599 -7.441 1.00 55.31 87 ILE A CA 1
ATOM 740 C C . ILE A 1 87 ? 19.716 -11.693 -6.945 1.00 55.31 87 ILE A C 1
ATOM 742 O O . ILE A 1 87 ? 19.546 -12.269 -5.876 1.00 55.31 87 ILE A O 1
ATOM 746 N N . HIS A 1 88 ? 20.731 -12.011 -7.753 1.00 52.00 88 HIS A N 1
ATOM 747 C CA . HIS A 1 88 ? 21.812 -12.883 -7.299 1.00 52.00 88 HIS A CA 1
ATOM 748 C C . HIS A 1 88 ? 22.448 -12.315 -6.028 1.00 52.00 88 HIS A C 1
ATOM 750 O O . HIS A 1 88 ? 22.923 -11.171 -6.052 1.00 52.00 88 HIS A O 1
ATOM 756 N N . SER A 1 89 ? 22.450 -13.159 -4.990 1.00 48.31 89 SER A N 1
ATOM 757 C CA . SER A 1 89 ? 23.021 -12.940 -3.663 1.00 48.31 89 SER A CA 1
ATOM 758 C C . SER A 1 89 ? 24.428 -12.353 -3.766 1.00 48.31 89 SER A C 1
ATOM 760 O O . SER A 1 89 ? 25.386 -13.015 -4.161 1.00 48.31 89 SER A O 1
ATOM 762 N N . SER A 1 90 ? 24.521 -11.065 -3.454 1.00 51.41 90 SER A N 1
ATOM 763 C CA . SER A 1 90 ? 25.734 -10.449 -2.930 1.00 51.41 90 SER A CA 1
ATOM 764 C C . SER A 1 90 ? 25.776 -10.726 -1.423 1.00 51.41 90 SER A C 1
ATOM 766 O O . SER A 1 90 ? 24.727 -10.774 -0.784 1.00 51.41 90 SER A O 1
ATOM 768 N N . ASP A 1 91 ? 26.970 -10.897 -0.856 1.00 54.03 91 ASP A N 1
ATOM 769 C CA . ASP A 1 91 ? 27.213 -11.237 0.562 1.00 54.03 91 ASP A CA 1
ATOM 770 C C . ASP A 1 91 ? 26.691 -10.161 1.558 1.00 54.03 91 ASP A C 1
ATOM 772 O O . ASP A 1 91 ? 26.790 -10.328 2.769 1.00 54.03 91 ASP A O 1
ATOM 776 N N . ASP A 1 92 ? 26.114 -9.051 1.062 1.00 56.59 92 ASP A N 1
ATOM 777 C CA . ASP A 1 92 ? 25.436 -8.008 1.855 1.00 56.59 92 ASP A CA 1
ATOM 778 C C . ASP A 1 92 ? 23.886 -8.019 1.775 1.00 56.59 92 ASP A C 1
ATOM 780 O O . ASP A 1 92 ? 23.245 -7.200 2.433 1.00 56.59 92 ASP A O 1
ATOM 784 N N . GLU A 1 93 ? 23.266 -8.937 1.015 1.00 52.75 93 GLU A N 1
ATOM 785 C CA . GLU A 1 93 ? 21.843 -8.874 0.604 1.00 52.75 93 GLU A CA 1
ATOM 786 C C . GLU A 1 93 ? 20.880 -9.809 1.379 1.00 52.75 93 GLU A C 1
ATOM 788 O O . GLU A 1 93 ? 19.881 -10.281 0.828 1.00 52.75 93 GLU A O 1
ATOM 793 N N . ASP A 1 94 ? 21.137 -10.066 2.666 1.00 61.72 94 ASP A N 1
ATOM 794 C CA . ASP A 1 94 ? 20.125 -10.618 3.591 1.00 61.72 94 ASP A CA 1
ATOM 795 C C . ASP A 1 94 ? 19.908 -9.688 4.789 1.00 61.72 94 ASP A C 1
ATOM 797 O O . ASP A 1 94 ? 20.003 -10.058 5.962 1.00 61.72 94 ASP A O 1
ATOM 801 N N . THR A 1 95 ? 19.665 -8.414 4.485 1.00 64.00 95 THR A N 1
ATOM 802 C CA . THR A 1 95 ? 19.386 -7.425 5.520 1.00 64.00 95 THR A CA 1
ATOM 803 C C . THR A 1 95 ? 18.001 -7.658 6.129 1.00 64.00 95 THR A C 1
ATOM 805 O O . THR A 1 95 ? 17.099 -8.230 5.512 1.00 64.00 95 THR A O 1
ATOM 808 N N . VAL A 1 96 ? 17.779 -7.139 7.340 1.00 62.28 96 VAL A N 1
ATOM 809 C CA . VAL A 1 96 ? 16.463 -7.182 8.009 1.00 62.28 96 VAL A CA 1
ATOM 810 C C . VAL A 1 96 ? 15.354 -6.578 7.131 1.00 62.28 96 VAL A C 1
ATOM 812 O O . VAL A 1 96 ? 14.215 -7.037 7.186 1.00 62.28 96 VAL A O 1
ATOM 815 N N . TYR A 1 97 ? 15.687 -5.585 6.296 1.00 60.94 97 TYR A N 1
ATOM 816 C CA . TYR A 1 97 ? 14.760 -4.968 5.344 1.00 60.94 97 TYR A CA 1
ATOM 817 C C . TYR A 1 97 ? 14.344 -5.929 4.217 1.00 60.94 97 TYR A C 1
ATOM 819 O O . TYR A 1 97 ? 13.175 -5.959 3.827 1.00 60.94 97 TYR A O 1
ATOM 827 N N . ASP A 1 98 ? 15.264 -6.754 3.710 1.00 61.12 98 ASP A N 1
ATOM 828 C CA . ASP A 1 98 ? 14.959 -7.726 2.654 1.00 61.12 98 ASP A CA 1
ATOM 829 C C . ASP A 1 98 ? 14.051 -8.847 3.191 1.00 61.12 98 ASP A C 1
ATOM 831 O O . ASP A 1 98 ? 13.058 -9.211 2.556 1.00 61.12 98 ASP A O 1
ATOM 835 N N . GLN A 1 99 ? 14.319 -9.331 4.409 1.00 65.56 99 GLN A N 1
ATOM 836 C CA . GLN A 1 99 ? 13.493 -10.342 5.080 1.00 65.56 99 GLN A CA 1
ATOM 837 C C . GLN A 1 99 ? 12.084 -9.824 5.424 1.00 65.56 99 GLN A C 1
ATOM 839 O O . GLN A 1 99 ? 11.091 -10.529 5.220 1.00 65.56 99 GLN A O 1
ATOM 844 N N . SER A 1 100 ? 11.960 -8.584 5.914 1.00 60.66 100 SER A N 1
ATOM 845 C CA . SER A 1 100 ? 10.658 -7.981 6.239 1.00 60.66 100 SER A CA 1
ATOM 846 C C . SER A 1 100 ? 9.818 -7.687 4.992 1.00 60.66 100 SER A C 1
ATOM 848 O O . SER A 1 100 ? 8.594 -7.862 5.018 1.00 60.66 100 SER A O 1
ATOM 850 N N . THR A 1 101 ? 10.472 -7.289 3.895 1.00 58.00 101 THR A N 1
ATOM 851 C CA . THR A 1 101 ? 9.837 -7.056 2.592 1.00 58.00 101 THR A CA 1
ATOM 852 C C . THR A 1 101 ? 9.326 -8.364 1.983 1.00 58.00 101 THR A C 1
ATOM 854 O O . THR A 1 101 ? 8.181 -8.399 1.531 1.00 58.00 101 THR A O 1
ATOM 857 N N . ARG A 1 102 ? 10.107 -9.459 2.053 1.00 60.97 102 ARG A N 1
ATOM 858 C CA . ARG A 1 102 ? 9.678 -10.817 1.643 1.00 60.97 102 ARG A CA 1
ATOM 859 C C . ARG A 1 102 ? 8.401 -11.256 2.355 1.00 60.97 102 ARG A C 1
ATOM 861 O O . ARG A 1 102 ? 7.490 -11.789 1.734 1.00 60.97 102 ARG A O 1
ATOM 868 N N . ALA A 1 103 ? 8.315 -10.988 3.656 1.00 62.81 103 ALA A N 1
ATOM 869 C CA . ALA A 1 103 ? 7.158 -11.342 4.471 1.00 62.81 103 ALA A CA 1
ATOM 870 C C . ALA A 1 103 ? 5.923 -10.444 4.236 1.00 62.81 103 ALA A C 1
ATOM 872 O O . ALA A 1 103 ? 4.891 -10.665 4.869 1.00 62.81 103 ALA A O 1
ATOM 873 N N . GLY A 1 104 ? 6.021 -9.410 3.387 1.00 55.12 104 GLY A N 1
ATOM 874 C CA . GLY A 1 104 ? 4.915 -8.499 3.077 1.00 55.12 104 GLY A CA 1
ATOM 875 C C . GLY A 1 104 ? 4.466 -7.629 4.257 1.00 55.12 104 GLY A C 1
ATOM 876 O O . GLY A 1 104 ? 3.340 -7.141 4.266 1.00 55.12 104 GLY A O 1
ATOM 877 N N . ARG A 1 105 ? 5.320 -7.437 5.274 1.00 54.97 105 ARG A N 1
ATOM 878 C CA . ARG A 1 105 ? 4.946 -6.764 6.534 1.00 54.97 105 ARG A CA 1
ATOM 879 C C . ARG A 1 105 ? 5.135 -5.244 6.527 1.00 54.97 105 ARG A C 1
ATOM 881 O O . ARG A 1 105 ? 4.821 -4.601 7.526 1.00 54.97 105 ARG A O 1
ATOM 888 N N . GLN A 1 106 ? 5.662 -4.661 5.449 1.00 54.50 106 GLN A N 1
ATOM 889 C CA . GLN A 1 106 ? 6.072 -3.256 5.426 1.00 54.50 106 GLN A CA 1
ATOM 890 C C . GLN A 1 106 ? 5.122 -2.369 4.604 1.00 54.50 106 GLN A C 1
ATOM 892 O O . GLN A 1 106 ? 4.826 -2.647 3.443 1.00 54.50 106 GLN A O 1
ATOM 897 N N . VAL A 1 107 ? 4.675 -1.268 5.214 1.00 53.19 107 VAL A N 1
ATOM 898 C CA . VAL A 1 107 ? 3.898 -0.196 4.578 1.00 53.19 107 VAL A CA 1
ATOM 899 C C . VAL A 1 107 ? 4.871 0.933 4.224 1.00 53.19 107 VAL A C 1
ATOM 901 O O . VAL A 1 107 ? 5.536 1.467 5.109 1.00 53.19 107 VAL A O 1
ATOM 904 N N . GLU A 1 108 ? 4.999 1.285 2.943 1.00 59.56 108 GLU A N 1
ATOM 905 C CA . GLU A 1 108 ? 5.998 2.264 2.483 1.00 59.56 108 GLU A CA 1
ATOM 906 C C . GLU A 1 108 ? 5.370 3.587 2.008 1.00 59.56 108 GLU A C 1
ATOM 908 O O . GLU A 1 108 ? 4.233 3.627 1.522 1.00 59.56 108 GLU A O 1
ATOM 913 N N . ALA A 1 109 ? 6.139 4.679 2.121 1.00 55.16 109 ALA A N 1
ATOM 914 C CA . ALA A 1 109 ? 5.773 6.011 1.640 1.00 55.16 109 ALA A CA 1
ATOM 915 C C . ALA A 1 109 ? 5.723 6.037 0.099 1.00 55.16 109 ALA A C 1
ATOM 917 O O . ALA A 1 109 ? 6.745 6.153 -0.580 1.00 55.16 109 ALA A O 1
ATOM 918 N N . GLY A 1 110 ? 4.515 5.928 -0.455 1.00 56.53 110 GLY A N 1
ATOM 919 C CA . GLY A 1 110 ? 4.280 5.664 -1.878 1.00 56.53 110 GLY A CA 1
ATOM 920 C C . GLY A 1 110 ? 4.875 6.688 -2.861 1.00 56.53 110 GLY A C 1
ATOM 921 O O . GLY A 1 110 ? 5.578 6.277 -3.780 1.00 56.53 110 GLY A O 1
ATOM 922 N N . PRO A 1 111 ? 4.658 8.012 -2.707 1.00 58.97 111 PRO A N 1
ATOM 923 C CA . PRO A 1 111 ? 4.943 8.971 -3.784 1.00 58.97 111 PRO A CA 1
ATOM 924 C C . PRO A 1 111 ? 6.425 9.126 -4.153 1.00 58.97 111 PRO A C 1
ATOM 926 O O . PRO A 1 111 ? 6.759 9.358 -5.315 1.00 58.97 111 PRO A O 1
ATOM 929 N N . ILE A 1 112 ? 7.324 9.031 -3.170 1.00 64.19 112 ILE A N 1
ATOM 930 C CA . ILE A 1 112 ? 8.763 9.246 -3.383 1.00 64.19 112 ILE A CA 1
ATOM 931 C C . ILE A 1 112 ? 9.390 8.005 -4.015 1.00 64.19 112 ILE A C 1
ATOM 933 O O . ILE A 1 112 ? 10.130 8.126 -4.992 1.00 64.19 112 ILE A O 1
ATOM 937 N N . LEU A 1 113 ? 9.041 6.820 -3.512 1.00 67.31 113 LEU A N 1
ATOM 938 C CA . LEU A 1 113 ? 9.545 5.554 -4.038 1.00 67.31 113 LEU A CA 1
ATOM 939 C C . LEU A 1 113 ? 9.070 5.321 -5.475 1.00 67.31 113 LEU A C 1
ATOM 941 O O . LEU A 1 113 ? 9.879 4.963 -6.325 1.00 67.31 113 LEU A O 1
ATOM 945 N N . ASP 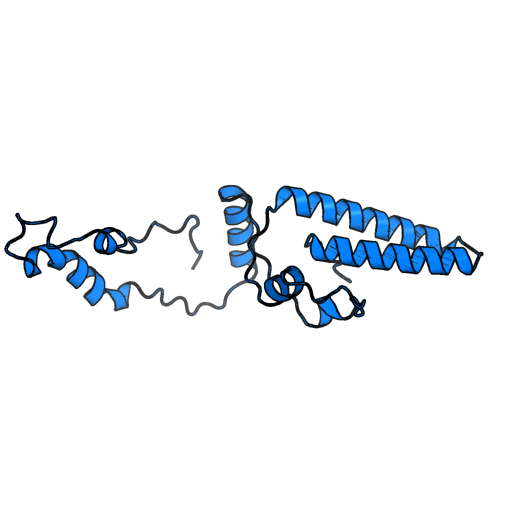A 1 114 ? 7.821 5.660 -5.798 1.00 66.56 114 ASP A N 1
ATOM 946 C CA . ASP A 1 114 ? 7.301 5.589 -7.168 1.00 66.56 114 ASP A CA 1
ATOM 947 C C . ASP A 1 114 ? 8.086 6.480 -8.143 1.00 66.56 114 ASP A C 1
ATOM 949 O O . ASP A 1 114 ? 8.393 6.075 -9.267 1.00 66.56 114 ASP A O 1
ATOM 953 N N . ARG A 1 115 ? 8.425 7.709 -7.731 1.00 69.56 115 ARG A N 1
ATOM 954 C CA . ARG A 1 115 ? 9.223 8.622 -8.558 1.00 69.56 115 ARG A CA 1
ATOM 955 C C . ARG A 1 115 ? 10.650 8.104 -8.728 1.00 69.56 115 ARG A C 1
ATOM 957 O O . ARG A 1 115 ? 11.174 8.140 -9.838 1.00 69.56 115 ARG A O 1
ATOM 964 N N . MET A 1 116 ? 11.272 7.625 -7.651 1.00 78.81 116 MET A N 1
ATOM 965 C CA . MET A 1 116 ? 12.631 7.079 -7.686 1.00 78.81 116 MET A CA 1
ATOM 966 C C . MET A 1 116 ? 12.703 5.832 -8.568 1.00 78.81 116 MET A C 1
ATOM 968 O O . MET A 1 116 ? 13.555 5.765 -9.451 1.00 78.81 116 MET A O 1
ATOM 972 N N . GLY A 1 117 ? 11.770 4.895 -8.411 1.00 77.88 117 GLY A N 1
ATOM 973 C CA . GLY A 1 117 ? 11.728 3.680 -9.216 1.00 77.88 117 GLY A CA 1
ATOM 974 C C . GLY A 1 117 ? 11.498 3.961 -10.703 1.00 77.88 117 GLY A C 1
ATOM 975 O O . GLY A 1 117 ? 12.190 3.379 -11.535 1.00 77.88 117 GLY A O 1
ATOM 976 N N . ARG A 1 118 ? 10.624 4.915 -11.063 1.00 79.12 118 ARG A N 1
ATOM 977 C CA . ARG A 1 118 ? 10.441 5.336 -12.468 1.00 79.12 118 ARG A CA 1
ATOM 978 C C . ARG A 1 118 ? 11.706 5.955 -13.060 1.00 79.12 118 ARG A C 1
ATOM 980 O O . ARG A 1 118 ? 12.059 5.636 -14.191 1.00 79.12 118 ARG A O 1
ATOM 987 N N . THR A 1 119 ? 12.404 6.803 -12.304 1.00 85.56 119 THR A N 1
ATOM 988 C CA . THR A 1 119 ? 13.682 7.389 -12.742 1.00 85.56 119 THR A CA 1
ATOM 989 C C . THR A 1 119 ? 14.732 6.304 -12.981 1.00 85.56 119 THR A C 1
ATOM 991 O O . THR A 1 119 ? 15.374 6.295 -14.027 1.00 85.56 119 THR A O 1
ATOM 994 N N . LEU A 1 120 ? 14.858 5.348 -12.056 1.00 85.81 120 LEU A N 1
ATOM 995 C CA . LEU A 1 120 ? 15.788 4.223 -12.183 1.00 85.81 120 LEU A CA 1
ATOM 996 C C . LEU A 1 120 ? 15.457 3.344 -13.398 1.00 85.81 120 LEU A C 1
ATOM 998 O O . LEU A 1 120 ? 16.360 2.953 -14.134 1.00 85.81 120 LEU A O 1
ATOM 1002 N N . GLN A 1 121 ? 14.173 3.088 -13.664 1.00 82.75 121 GLN A N 1
ATOM 1003 C CA . GLN A 1 121 ? 13.746 2.371 -14.870 1.00 82.75 121 GLN A CA 1
ATOM 1004 C C . GLN A 1 121 ? 14.058 3.132 -16.161 1.00 82.75 121 GLN A C 1
ATOM 1006 O O . GLN A 1 121 ? 14.432 2.506 -17.152 1.00 82.75 121 GLN A O 1
ATOM 1011 N N . SER A 1 122 ? 13.930 4.462 -16.164 1.00 86.12 122 SER A N 1
ATOM 1012 C CA . SER A 1 122 ? 14.354 5.275 -17.308 1.00 86.12 122 SER A CA 1
ATOM 1013 C C . SER A 1 122 ? 15.838 5.056 -17.594 1.00 86.12 122 SER A C 1
ATOM 1015 O O . SER A 1 122 ? 16.197 4.746 -18.724 1.00 86.12 122 SER A O 1
ATOM 1017 N N . SER A 1 123 ? 16.685 5.088 -16.559 1.00 89.25 123 SER A N 1
ATOM 1018 C CA . SER A 1 123 ? 18.122 4.834 -16.708 1.00 89.25 123 SER A CA 1
ATOM 1019 C C . SER A 1 123 ? 18.434 3.421 -17.213 1.00 89.25 123 SER A C 1
ATOM 1021 O O . SER A 1 123 ? 19.346 3.255 -18.018 1.00 89.25 123 SER A O 1
ATOM 1023 N N . VAL A 1 124 ? 17.675 2.397 -16.795 1.00 87.88 124 VAL A N 1
ATOM 1024 C CA . VAL A 1 124 ? 17.803 1.031 -17.345 1.00 87.88 124 VAL A CA 1
ATOM 1025 C C . VAL A 1 124 ? 17.522 1.022 -18.847 1.00 87.88 124 VAL A C 1
ATOM 1027 O O . VAL A 1 124 ? 18.327 0.481 -19.604 1.00 87.88 124 VAL A O 1
ATOM 1030 N N . ARG A 1 125 ? 16.423 1.651 -19.284 1.00 88.56 125 ARG A N 1
ATOM 1031 C CA . ARG A 1 125 ? 16.055 1.731 -20.708 1.00 88.56 125 ARG A CA 1
ATOM 1032 C C . ARG A 1 125 ? 17.103 2.478 -21.528 1.00 88.56 125 ARG A C 1
ATOM 1034 O O . ARG A 1 125 ? 17.436 2.033 -22.623 1.00 88.56 125 ARG A O 1
ATOM 1041 N N . ASP A 1 126 ? 17.651 3.565 -20.992 1.00 90.06 126 ASP A N 1
ATOM 1042 C CA . ASP A 1 126 ? 18.709 4.334 -21.653 1.00 90.06 126 ASP A CA 1
ATOM 1043 C C . ASP A 1 126 ? 19.976 3.482 -21.845 1.00 90.06 126 ASP A C 1
ATOM 1045 O O . ASP A 1 126 ? 20.560 3.457 -22.933 1.00 90.06 126 ASP A O 1
ATOM 1049 N N . ILE A 1 127 ? 20.367 2.719 -20.815 1.00 89.12 127 ILE A N 1
ATOM 1050 C CA . ILE A 1 127 ? 21.502 1.790 -20.884 1.00 89.12 127 ILE A CA 1
ATOM 1051 C C . ILE A 1 127 ? 21.239 0.684 -21.909 1.00 89.12 127 ILE A C 1
ATOM 1053 O O . ILE A 1 127 ? 22.100 0.417 -22.745 1.00 89.12 127 ILE A O 1
ATOM 1057 N N . GLU A 1 128 ? 20.069 0.047 -21.872 1.00 88.19 128 GLU A N 1
ATOM 1058 C CA . GLU A 1 128 ? 19.696 -1.017 -22.812 1.00 88.19 128 GLU A CA 1
ATOM 1059 C C . GLU A 1 128 ? 19.657 -0.523 -24.261 1.00 88.19 128 GLU A C 1
ATOM 1061 O O . GLU A 1 128 ? 20.092 -1.238 -25.162 1.00 88.19 128 GLU A O 1
ATOM 1066 N N . HIS A 1 129 ? 19.197 0.709 -24.489 1.00 91.12 129 HIS A N 1
ATOM 1067 C CA . HIS A 1 129 ? 19.192 1.331 -25.809 1.00 91.12 129 HIS A CA 1
ATOM 1068 C C . HIS A 1 129 ? 20.611 1.620 -26.322 1.00 91.12 129 HIS A C 1
ATOM 1070 O O . HIS A 1 129 ? 20.898 1.445 -27.509 1.00 91.12 129 HIS A O 1
ATOM 1076 N N . PHE A 1 130 ? 21.513 2.068 -25.444 1.00 89.12 130 PHE A N 1
ATOM 1077 C CA . PHE A 1 130 ? 22.878 2.436 -25.820 1.00 89.12 130 PHE A CA 1
ATOM 1078 C C . PHE A 1 130 ? 23.822 1.228 -25.934 1.00 89.12 130 PHE A C 1
ATOM 1080 O O . PHE A 1 130 ? 24.702 1.206 -26.795 1.00 89.12 130 PHE A O 1
ATOM 1087 N N . ARG A 1 131 ? 23.622 0.193 -25.112 1.00 88.81 131 ARG A N 1
ATOM 1088 C CA . ARG A 1 131 ? 24.494 -0.988 -24.992 1.00 88.81 131 ARG A CA 1
ATOM 1089 C C . ARG A 1 131 ? 24.849 -1.669 -26.326 1.00 88.81 131 ARG A C 1
ATOM 1091 O O . ARG A 1 131 ? 26.029 -1.983 -26.506 1.00 88.81 131 ARG A O 1
ATOM 1098 N N . PRO A 1 132 ? 23.926 -1.880 -27.288 1.00 89.50 132 PRO A N 1
ATOM 1099 C CA . PRO A 1 132 ? 24.265 -2.497 -28.571 1.00 89.50 132 PRO A CA 1
ATOM 1100 C C . PRO A 1 132 ? 25.314 -1.711 -29.369 1.00 89.50 132 PRO A C 1
ATOM 1102 O O . PRO A 1 132 ? 26.085 -2.313 -30.114 1.00 89.50 132 PRO A O 1
ATOM 1105 N N . ARG A 1 133 ? 25.377 -0.383 -29.184 1.00 91.06 133 ARG A N 1
ATOM 1106 C CA . ARG A 1 133 ? 26.283 0.533 -29.900 1.00 91.06 133 ARG A CA 1
ATOM 1107 C C . ARG A 1 133 ? 27.705 0.557 -29.340 1.00 91.06 133 ARG A C 1
ATOM 1109 O O . ARG A 1 133 ? 28.602 1.076 -29.994 1.00 91.06 133 ARG A O 1
ATOM 1116 N N . VAL A 1 134 ? 27.920 0.015 -28.145 1.00 90.00 134 VAL A N 1
ATOM 1117 C CA . VAL A 1 134 ? 29.238 -0.044 -27.507 1.00 90.00 134 VAL A CA 1
ATOM 1118 C C . VAL A 1 134 ? 29.979 -1.260 -28.030 1.00 90.00 134 VAL A C 1
ATOM 1120 O O . VAL A 1 134 ? 29.511 -2.369 -27.830 1.00 90.00 134 VAL A O 1
ATOM 1123 N N . THR A 1 135 ? 31.117 -1.087 -28.693 1.00 89.88 135 THR A N 1
ATOM 1124 C CA . THR A 1 135 ? 31.938 -2.202 -29.203 1.00 89.88 135 THR A CA 1
ATOM 1125 C C . THR A 1 135 ? 32.912 -2.745 -28.163 1.00 89.88 135 THR A C 1
ATOM 1127 O O . THR A 1 135 ? 33.281 -3.915 -28.237 1.00 89.88 135 THR A O 1
ATOM 1130 N N . ASP A 1 136 ? 33.301 -1.913 -27.196 1.00 94.50 136 ASP A N 1
ATOM 1131 C CA . ASP A 1 136 ? 34.259 -2.265 -26.153 1.00 94.50 136 ASP A CA 1
ATOM 1132 C C . ASP A 1 136 ? 33.679 -3.305 -25.162 1.00 94.50 136 ASP A C 1
ATOM 1134 O O . ASP A 1 136 ? 32.631 -3.055 -24.549 1.00 94.50 136 ASP A O 1
ATOM 1138 N N . PRO A 1 137 ? 34.319 -4.480 -24.997 1.00 90.00 137 PRO A N 1
ATOM 1139 C CA . PRO A 1 137 ? 33.830 -5.541 -24.114 1.00 90.00 137 PRO A CA 1
ATOM 1140 C C . PRO A 1 137 ? 33.791 -5.144 -22.634 1.00 90.00 137 PRO A C 1
ATOM 1142 O O . PRO A 1 137 ? 32.880 -5.557 -21.911 1.00 90.00 137 PRO A O 1
ATOM 1145 N N . GLU A 1 138 ? 34.753 -4.343 -22.175 1.00 92.12 138 GLU A N 1
ATOM 1146 C CA . GLU A 1 138 ? 34.847 -3.929 -20.773 1.00 92.12 138 GLU A CA 1
ATOM 1147 C C . GLU A 1 138 ? 33.720 -2.952 -20.416 1.00 92.12 138 GLU A C 1
ATOM 1149 O O . GLU A 1 138 ? 32.996 -3.146 -19.434 1.00 92.12 138 GLU A O 1
ATOM 1154 N N . MET A 1 139 ? 33.480 -1.969 -21.284 1.00 90.81 139 MET A N 1
ATOM 1155 C CA . MET A 1 139 ? 32.365 -1.036 -21.190 1.00 90.81 139 MET A CA 1
ATOM 1156 C C . MET A 1 139 ? 31.012 -1.754 -21.264 1.00 90.81 139 MET A C 1
ATOM 1158 O O . MET A 1 139 ? 30.110 -1.438 -20.488 1.00 90.81 139 MET A O 1
ATOM 1162 N N . ARG A 1 140 ? 30.855 -2.763 -22.134 1.00 90.12 140 ARG A N 1
ATOM 1163 C CA . ARG A 1 140 ? 29.637 -3.597 -22.173 1.00 90.12 140 ARG A CA 1
ATOM 1164 C C . ARG A 1 140 ? 29.381 -4.302 -20.839 1.00 90.12 140 ARG A C 1
ATOM 1166 O O . ARG A 1 140 ? 28.268 -4.229 -20.323 1.00 90.12 140 ARG A O 1
ATOM 1173 N N . SER A 1 141 ? 30.410 -4.923 -20.260 1.00 88.12 141 SER A N 1
ATOM 1174 C CA . SER A 1 141 ? 30.324 -5.595 -18.955 1.00 88.12 141 SER A CA 1
ATOM 1175 C C . SER A 1 141 ? 29.986 -4.621 -17.819 1.00 88.12 141 SER A C 1
ATOM 1177 O O . SER A 1 141 ? 29.170 -4.917 -16.942 1.00 88.12 141 SER A O 1
ATOM 1179 N N . PHE A 1 142 ? 30.558 -3.414 -17.843 1.00 90.50 142 PHE A N 1
ATOM 1180 C CA . PHE A 1 142 ? 30.200 -2.358 -16.900 1.00 90.50 142 PHE A CA 1
ATOM 1181 C C . PHE A 1 142 ? 28.725 -1.948 -17.017 1.00 90.50 142 PHE A C 1
ATOM 1183 O O . PHE A 1 142 ? 28.035 -1.889 -15.997 1.00 90.50 142 PHE A O 1
ATOM 1190 N N . LEU A 1 143 ? 28.230 -1.719 -18.238 1.00 91.56 143 LEU A N 1
ATOM 1191 C CA . LEU A 1 143 ? 26.831 -1.365 -18.487 1.00 91.56 143 LEU A CA 1
ATOM 1192 C C . LEU A 1 143 ? 25.861 -2.461 -18.030 1.00 91.56 143 LEU A C 1
ATOM 1194 O O . LEU A 1 143 ? 24.804 -2.138 -17.493 1.00 91.56 143 LEU A O 1
ATOM 1198 N N . ASP A 1 144 ? 26.234 -3.737 -18.154 1.00 86.31 144 ASP A N 1
ATOM 1199 C CA . ASP A 1 144 ? 25.437 -4.855 -17.634 1.00 86.31 144 ASP A CA 1
ATOM 1200 C C . ASP A 1 144 ? 25.316 -4.825 -16.115 1.00 86.31 144 ASP A C 1
ATOM 1202 O O . ASP A 1 144 ? 24.213 -4.900 -15.566 1.00 86.31 144 ASP A O 1
ATOM 1206 N N . ARG A 1 145 ? 26.441 -4.638 -15.417 1.00 87.56 145 ARG A N 1
ATOM 1207 C CA . ARG A 1 145 ? 26.435 -4.503 -13.955 1.00 87.56 145 ARG A CA 1
ATOM 1208 C C . ARG A 1 145 ? 25.627 -3.289 -13.508 1.00 87.56 145 ARG A C 1
ATOM 1210 O O . ARG A 1 145 ? 24.890 -3.379 -12.527 1.00 87.56 145 ARG A O 1
ATOM 1217 N N . LEU A 1 146 ? 25.750 -2.165 -14.214 1.00 88.31 146 LEU A N 1
ATOM 1218 C CA . LEU A 1 146 ? 25.024 -0.937 -13.898 1.00 88.31 146 LEU A CA 1
ATOM 1219 C C . LEU A 1 146 ? 23.515 -1.092 -14.130 1.00 88.31 146 LEU A C 1
ATOM 1221 O O . LEU A 1 146 ? 22.726 -0.738 -13.256 1.00 88.31 146 LEU A O 1
ATOM 1225 N N . SER A 1 147 ? 23.120 -1.682 -15.260 1.00 86.75 147 SER A N 1
ATOM 1226 C CA . SER A 1 147 ? 21.721 -1.980 -15.578 1.00 86.75 147 SER A CA 1
ATOM 1227 C C . SER A 1 147 ? 21.100 -2.898 -14.523 1.00 86.75 147 SER A C 1
ATOM 1229 O O . SER A 1 147 ? 20.052 -2.574 -13.966 1.00 86.75 147 SER A O 1
ATOM 1231 N N . ASN A 1 148 ? 21.796 -3.972 -14.134 1.00 81.44 148 ASN A N 1
ATOM 1232 C CA . ASN A 1 148 ? 21.339 -4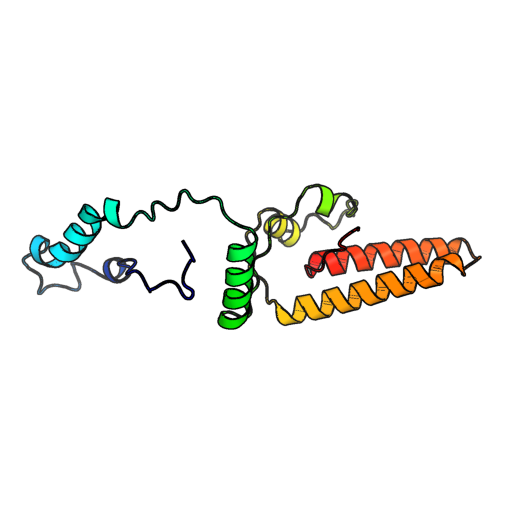.876 -13.075 1.00 81.44 148 ASN A CA 1
ATOM 1233 C C . ASN A 1 148 ? 21.167 -4.161 -11.726 1.00 81.44 148 ASN A C 1
ATOM 1235 O O . ASN A 1 148 ? 20.153 -4.351 -11.057 1.00 81.44 148 ASN A O 1
ATOM 1239 N N . ARG A 1 149 ? 22.105 -3.286 -11.337 1.00 82.88 149 ARG A N 1
ATOM 1240 C CA . ARG A 1 149 ? 21.985 -2.487 -10.103 1.00 82.88 149 ARG A CA 1
ATOM 1241 C C . ARG A 1 149 ? 20.771 -1.557 -10.132 1.00 82.88 149 ARG A C 1
ATOM 1243 O O . ARG A 1 149 ? 20.062 -1.461 -9.132 1.00 82.88 149 ARG A O 1
ATOM 1250 N N . PHE A 1 150 ? 20.494 -0.905 -11.262 1.00 84.75 150 PHE A N 1
ATOM 1251 C CA . PHE A 1 150 ? 19.316 -0.045 -11.393 1.00 84.75 150 PHE A CA 1
ATOM 1252 C C . PHE A 1 150 ? 18.002 -0.827 -11.438 1.00 84.75 150 PHE A C 1
ATOM 1254 O O . PHE A 1 150 ? 17.043 -0.386 -10.808 1.00 84.75 150 PHE A O 1
ATOM 1261 N N . ARG A 1 151 ? 17.954 -2.002 -12.083 1.00 79.19 151 ARG A N 1
ATOM 1262 C CA . ARG A 1 151 ? 16.783 -2.896 -12.017 1.00 79.19 151 ARG A CA 1
ATOM 1263 C C . ARG A 1 151 ? 16.486 -3.308 -10.573 1.00 79.19 151 ARG A C 1
ATOM 1265 O O . ARG A 1 151 ? 15.351 -3.162 -10.128 1.00 79.19 151 ARG A O 1
ATOM 1272 N N . ARG A 1 152 ? 17.512 -3.698 -9.804 1.00 75.06 152 ARG A N 1
ATOM 1273 C CA . ARG A 1 152 ? 17.383 -4.023 -8.368 1.00 75.06 152 ARG A CA 1
ATOM 1274 C C . ARG A 1 152 ? 16.865 -2.844 -7.549 1.00 75.06 152 ARG A C 1
ATOM 1276 O O . ARG A 1 152 ? 15.924 -2.992 -6.774 1.00 75.06 152 ARG A O 1
ATOM 1283 N N . ALA A 1 153 ? 17.447 -1.660 -7.733 1.00 79.62 153 ALA A N 1
ATOM 1284 C CA . ALA A 1 153 ? 17.016 -0.460 -7.022 1.00 79.62 153 ALA A CA 1
ATOM 1285 C C . ALA A 1 153 ? 15.569 -0.067 -7.386 1.00 79.62 153 ALA A C 1
ATOM 1287 O O . ALA A 1 153 ? 14.784 0.271 -6.505 1.00 79.62 153 ALA A O 1
ATOM 1288 N N . ALA A 1 154 ? 15.178 -0.182 -8.659 1.00 76.81 154 ALA A N 1
ATOM 1289 C CA . ALA A 1 154 ? 13.812 0.082 -9.105 1.00 76.81 154 ALA A CA 1
ATOM 1290 C C . ALA A 1 154 ? 12.798 -0.921 -8.527 1.00 76.81 154 ALA A C 1
ATOM 1292 O O . ALA A 1 154 ? 11.708 -0.514 -8.115 1.00 76.81 154 ALA A O 1
ATOM 1293 N N . ALA A 1 155 ? 13.167 -2.203 -8.437 1.00 71.31 155 ALA A N 1
ATOM 1294 C CA . ALA A 1 155 ? 12.361 -3.240 -7.795 1.00 71.31 155 ALA A CA 1
ATOM 1295 C C . ALA A 1 155 ? 12.185 -2.960 -6.292 1.00 71.31 155 ALA A C 1
ATOM 1297 O O . ALA A 1 155 ? 11.061 -2.962 -5.776 1.00 71.31 155 ALA A O 1
ATOM 1298 N N . ARG A 1 156 ? 13.266 -2.577 -5.596 1.00 72.56 156 ARG A N 1
ATOM 1299 C CA . ARG A 1 156 ? 13.213 -2.103 -4.200 1.00 72.56 156 ARG A CA 1
ATOM 1300 C C . ARG A 1 156 ? 12.354 -0.848 -4.040 1.00 72.56 156 ARG A C 1
ATOM 1302 O O . ARG A 1 156 ? 11.675 -0.728 -3.034 1.00 72.56 156 ARG A O 1
ATOM 1309 N N . CYS A 1 157 ? 12.251 0.015 -5.049 1.00 73.25 157 CYS A N 1
ATOM 1310 C CA . CYS A 1 157 ? 11.302 1.138 -5.083 1.00 73.25 157 CYS A CA 1
ATOM 1311 C C . CYS A 1 157 ? 9.868 0.760 -5.514 1.00 73.25 157 CYS A C 1
ATOM 1313 O O . CYS A 1 157 ? 8.975 1.604 -5.490 1.00 73.25 157 CYS A O 1
ATOM 1315 N N . GLY A 1 158 ? 9.618 -0.496 -5.889 1.00 64.62 158 GLY A N 1
ATOM 1316 C CA . GLY A 1 158 ? 8.277 -1.007 -6.173 1.00 64.62 158 GLY A CA 1
ATOM 1317 C C . GLY A 1 158 ? 7.801 -0.745 -7.599 1.00 64.62 158 GLY A C 1
ATOM 1318 O O . GLY A 1 158 ? 6.595 -0.822 -7.859 1.00 64.62 158 GLY A O 1
ATOM 1319 N N . CYS A 1 159 ?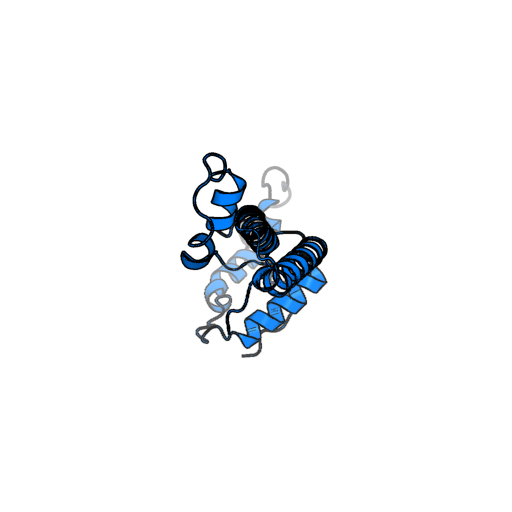 8.719 -0.439 -8.518 1.00 62.75 159 CYS A N 1
ATOM 1320 C CA . CYS A 1 159 ? 8.445 -0.327 -9.944 1.00 62.75 159 CYS A CA 1
ATOM 1321 C C . CYS A 1 159 ? 8.772 -1.659 -10.637 1.00 62.75 159 CYS A C 1
ATOM 1323 O O . CYS A 1 159 ? 9.935 -2.042 -10.739 1.00 62.75 159 CYS A O 1
ATOM 1325 N N . ARG A 1 160 ? 7.740 -2.360 -11.127 1.00 58.38 160 ARG A N 1
ATOM 1326 C CA . ARG A 1 160 ? 7.883 -3.601 -11.908 1.00 58.38 160 ARG A CA 1
ATOM 1327 C C . ARG A 1 160 ? 8.372 -3.285 -13.320 1.00 58.38 160 ARG A C 1
ATOM 1329 O O . ARG A 1 160 ? 7.879 -2.337 -13.934 1.00 58.38 160 ARG A O 1
ATOM 1336 N N . THR A 1 161 ? 9.260 -4.100 -13.875 1.00 42.03 161 THR A N 1
ATOM 1337 C CA . THR A 1 161 ? 9.269 -4.347 -15.320 1.00 42.03 161 THR A CA 1
ATOM 1338 C C . THR A 1 161 ? 8.092 -5.272 -15.601 1.00 42.03 161 THR A C 1
ATOM 1340 O O . THR A 1 161 ? 8.120 -6.440 -15.233 1.00 42.03 161 THR A O 1
ATOM 1343 N N . ALA A 1 162 ? 7.020 -4.752 -16.195 1.00 33.69 162 ALA A N 1
ATOM 1344 C CA . ALA A 1 162 ? 6.104 -5.627 -16.909 1.00 33.69 162 ALA A CA 1
ATOM 1345 C C . ALA A 1 162 ? 6.864 -6.089 -18.154 1.00 33.69 162 ALA A C 1
ATOM 1347 O O . ALA A 1 162 ? 6.982 -5.337 -19.121 1.00 33.69 162 ALA A O 1
ATOM 1348 N N . THR A 1 163 ? 7.475 -7.266 -18.084 1.00 30.16 163 THR A N 1
ATOM 1349 C CA . THR A 1 163 ? 7.844 -8.016 -19.279 1.00 30.16 163 THR A CA 1
ATOM 1350 C C . THR A 1 163 ? 6.533 -8.326 -19.997 1.00 30.16 163 THR A C 1
ATOM 1352 O O . THR A 1 163 ? 5.675 -9.024 -19.458 1.00 30.16 163 THR A O 1
ATOM 1355 N N . MET A 1 164 ? 6.336 -7.665 -21.139 1.00 27.44 164 MET A N 1
ATOM 1356 C CA . MET A 1 164 ? 5.327 -8.039 -22.131 1.00 27.44 164 MET A CA 1
ATOM 1357 C C . MET A 1 164 ? 5.743 -9.338 -22.807 1.00 27.44 164 MET A C 1
ATOM 1359 O O . MET A 1 164 ? 6.967 -9.498 -23.023 1.00 27.44 164 MET A O 1
#

Radius of gyration: 25.3 Å; chains: 1; bounding box: 61×25×71 Å

Foldseek 3Di:
DQQDPPHPDDCPVVCVVVDDCVVPVVDPPVCVVCVVVVVVVVCVVVVPPPCPDDDDPVSVVVVQVRCCVVPLKGQDDADDPVLCPLVPDDVVPPDPVNVCSNVSNDIDRQPVLQVLLVVLVVVLVVLVVCLVVDPDPVVNVVSVVSSSVSQVSSVVSVHDDPPD

Secondary structure (DSSP, 8-state):
----SSPP-----GGGGG--TTT-TT---HHHHHHHHHHHHHGGGGGS----S---HHHHHHHHHHHHHHHSEEPPPPPPHHHHHTS---TT---HHHHHHHTT---EEHHHHHHHHHHHHHHHHHHHHHGGG---HHHHHHHHHHHHHHHHHHHHTT------

Organism: Setaria italica (NCBI:txid4555)